Protein AF-A0AAU2SQ39-F1 (afdb_monomer_lite)

Sequence (107 aa):
MGEERTSEGDEIGPGGECTLGGHRDYPEAAVDRVVRIQELFAAGLHSSRIAQLLPCMRDTDGGPSAVATPRLVADLTAERDRIDRMIAYLVRSRDTLDEVIDAAQGR

Radius of gyration: 27.01 Å; chains: 1; bounding box: 70×39×90 Å

Foldseek 3Di:
DDDDDDDDDDDPDDDDDDPPPPDDDDPPLVVLQVVVLVVCVVVVDDPVLSVLQSVQARSHPRDGDPPDDPVNVVVVVVVVVVVVVVVVVVVVVVVVVVVVVCVVVVD

Secondary structur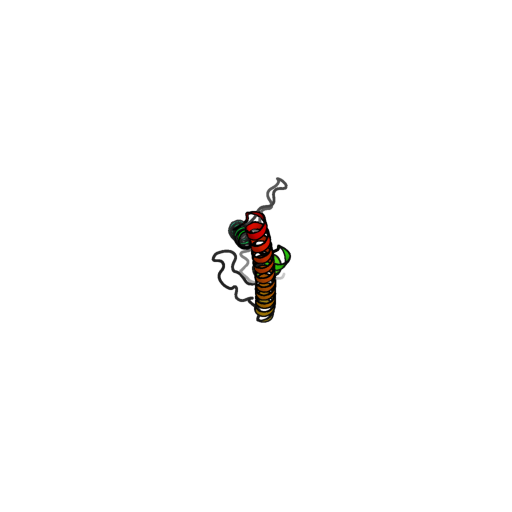e (DSSP, 8-state):
-------------------TTS-----THHHHHHHHHHHHHHTT--HHHHHHHGGGB-TTT-PBPTT--HHHHHHHHHHHHHHHHHHHHHHHHHHHHHHHHHHHHT-

Structure (mmCIF, N/CA/C/O backbone):
data_AF-A0AAU2SQ39-F1
#
_entry.id   AF-A0AAU2SQ39-F1
#
loop_
_atom_site.group_PDB
_atom_site.id
_atom_site.type_symbol
_atom_site.label_atom_id
_atom_site.label_alt_id
_atom_site.label_comp_id
_atom_site.label_asym_id
_atom_site.label_entity_id
_atom_site.label_seq_id
_atom_site.pdbx_PDB_ins_code
_atom_site.Cartn_x
_atom_site.Cartn_y
_atom_site.Cartn_z
_atom_site.occupancy
_atom_site.B_iso_or_equiv
_atom_site.auth_seq_id
_atom_site.auth_comp_id
_atom_site.auth_asym_id
_atom_site.auth_atom_id
_atom_site.pdbx_PDB_model_num
ATOM 1 N N . MET A 1 1 ? 49.617 1.223 -59.766 1.00 41.25 1 MET A N 1
ATOM 2 C CA . MET A 1 1 ? 48.791 2.199 -59.028 1.00 41.25 1 MET A CA 1
ATOM 3 C C . MET A 1 1 ? 47.355 1.826 -59.344 1.00 41.25 1 MET A C 1
ATOM 5 O O . MET A 1 1 ? 46.913 2.155 -60.431 1.00 41.25 1 MET A O 1
ATOM 9 N N . GLY A 1 2 ? 46.713 0.890 -58.634 1.00 37.28 2 GLY A N 1
ATOM 10 C CA . GLY A 1 2 ? 46.464 0.873 -57.177 1.00 37.28 2 GLY A CA 1
ATOM 11 C C . GLY A 1 2 ? 45.447 1.972 -56.855 1.00 37.28 2 GLY A C 1
ATOM 12 O O . GLY A 1 2 ? 45.726 3.108 -57.218 1.00 37.28 2 GLY A O 1
ATOM 13 N N . GLU A 1 3 ? 44.265 1.778 -56.278 1.00 37.31 3 GLU A N 1
ATOM 14 C CA . GLU A 1 3 ? 43.505 0.668 -55.672 1.00 37.31 3 GLU A CA 1
ATOM 15 C C . GLU A 1 3 ? 42.031 1.177 -55.666 1.00 37.31 3 GLU A C 1
ATOM 17 O O . GLU A 1 3 ? 41.805 2.384 -55.652 1.00 37.31 3 GLU A O 1
ATOM 22 N N . GLU A 1 4 ? 41.045 0.349 -56.026 1.00 38.69 4 GLU A N 1
ATOM 23 C CA . GLU A 1 4 ? 39.975 -0.170 -55.136 1.00 38.69 4 GLU A CA 1
ATOM 24 C C . GLU A 1 4 ? 38.798 0.790 -54.828 1.00 38.69 4 GLU A C 1
ATOM 26 O O . GLU A 1 4 ? 38.976 1.893 -54.341 1.00 38.69 4 GLU A O 1
ATOM 31 N N . ARG A 1 5 ? 37.595 0.512 -55.360 1.00 40.34 5 ARG A N 1
ATOM 32 C CA . ARG A 1 5 ? 36.459 -0.275 -54.802 1.00 40.34 5 ARG A CA 1
ATOM 33 C C . ARG A 1 5 ? 35.527 0.523 -53.861 1.00 40.34 5 ARG A C 1
ATOM 35 O O . ARG A 1 5 ? 35.892 0.824 -52.741 1.00 40.34 5 ARG A O 1
ATOM 42 N N . THR A 1 6 ? 34.322 0.792 -54.381 1.00 41.75 6 THR A N 1
ATOM 43 C CA . THR A 1 6 ? 32.951 0.581 -53.834 1.00 41.75 6 THR A CA 1
ATOM 44 C C . THR A 1 6 ? 32.577 0.809 -52.356 1.00 41.75 6 THR A C 1
ATOM 46 O O . THR A 1 6 ? 33.317 0.455 -51.450 1.00 41.75 6 THR A O 1
ATOM 49 N N . SER A 1 7 ? 31.285 1.159 -52.208 1.00 37.38 7 SER A N 1
ATOM 50 C CA . SER A 1 7 ? 30.384 1.161 -51.030 1.00 37.38 7 SER A CA 1
ATOM 51 C C . SER A 1 7 ? 30.307 2.496 -50.289 1.00 37.38 7 SER A C 1
ATOM 53 O O . SER A 1 7 ? 31.311 3.007 -49.820 1.00 37.38 7 SER A O 1
ATOM 55 N N . GLU A 1 8 ? 29.191 3.231 -50.316 1.00 41.91 8 GLU A N 1
ATOM 56 C CA . GLU A 1 8 ? 27.823 2.918 -49.848 1.00 41.91 8 GLU A CA 1
ATOM 57 C C . GLU A 1 8 ? 27.746 2.691 -48.334 1.00 41.91 8 GLU A C 1
ATOM 59 O O . GL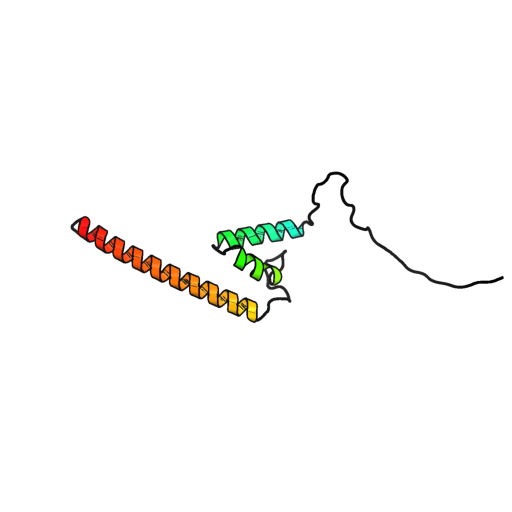U A 1 8 ? 28.298 1.722 -47.821 1.00 41.91 8 GLU A O 1
ATOM 64 N N . GLY A 1 9 ? 26.997 3.584 -47.676 1.00 43.84 9 GLY A N 1
ATOM 65 C CA . GLY A 1 9 ? 26.453 3.424 -46.330 1.00 43.84 9 GLY A CA 1
ATOM 66 C C . GLY A 1 9 ? 27.368 3.875 -45.196 1.00 43.84 9 GLY A C 1
ATOM 67 O O . GLY A 1 9 ? 28.286 3.154 -44.835 1.00 43.84 9 GLY A O 1
ATOM 68 N N . ASP A 1 10 ? 27.058 5.022 -44.584 1.00 44.53 10 ASP A N 1
ATOM 69 C CA . ASP A 1 10 ? 26.610 4.992 -43.186 1.00 44.53 10 ASP A CA 1
ATOM 70 C C . ASP A 1 10 ? 25.895 6.306 -42.825 1.00 44.53 10 ASP A C 1
ATOM 72 O O . ASP A 1 10 ? 26.505 7.367 -42.674 1.00 44.53 10 ASP A O 1
ATOM 76 N N . GLU A 1 11 ? 24.566 6.234 -42.730 1.00 50.75 11 GLU A N 1
ATOM 77 C CA . GLU A 1 11 ? 23.778 7.161 -41.924 1.00 50.75 11 GLU A CA 1
ATOM 78 C C . GLU A 1 11 ? 24.149 6.923 -40.456 1.00 50.75 11 GLU A C 1
ATOM 80 O O . GLU A 1 11 ? 23.593 6.037 -39.809 1.00 50.75 11 GLU A O 1
ATOM 85 N N . ILE A 1 12 ? 25.048 7.729 -39.890 1.00 49.22 12 ILE A N 1
ATOM 86 C CA . ILE A 1 12 ? 25.161 7.811 -38.430 1.00 49.22 12 ILE A CA 1
ATOM 87 C C . ILE A 1 12 ? 24.397 9.051 -37.973 1.00 49.22 12 ILE A C 1
ATOM 89 O O . ILE A 1 12 ? 24.858 10.183 -38.119 1.00 49.22 12 ILE A O 1
ATOM 93 N N . GLY A 1 13 ? 23.187 8.796 -37.465 1.00 47.16 13 GLY A N 1
ATOM 94 C CA . GLY A 1 13 ? 22.262 9.765 -36.878 1.00 47.16 13 GLY A CA 1
ATOM 95 C C . GLY A 1 13 ? 22.835 10.534 -35.677 1.00 47.16 13 GLY A C 1
ATOM 96 O O . GLY A 1 13 ? 23.950 10.263 -35.225 1.00 47.16 13 GLY A O 1
ATOM 97 N N . PRO A 1 14 ? 22.086 11.522 -35.151 1.00 44.44 14 PRO A N 1
ATOM 98 C CA . PRO A 1 14 ? 22.630 12.513 -34.238 1.00 44.44 14 PRO A CA 1
ATOM 99 C C . PRO A 1 14 ? 23.015 11.843 -32.918 1.00 44.44 14 PRO A C 1
ATOM 101 O O . PRO A 1 14 ? 22.167 11.390 -32.147 1.00 44.44 14 PRO A O 1
ATOM 104 N N . GLY A 1 15 ? 24.323 11.769 -32.671 1.00 43.06 15 GLY A N 1
ATOM 105 C CA . GLY A 1 15 ? 24.865 11.480 -31.354 1.00 43.06 15 GLY A CA 1
ATOM 106 C C . GLY A 1 15 ? 24.371 12.549 -30.388 1.00 43.06 15 GLY A C 1
ATOM 107 O O . GLY A 1 15 ? 24.537 13.736 -30.655 1.00 43.06 15 GLY A O 1
ATOM 108 N N . GLY A 1 16 ? 23.722 12.108 -29.308 1.00 53.38 16 GLY A N 1
ATOM 109 C CA . GLY A 1 16 ? 23.099 12.969 -28.307 1.00 53.38 16 GLY A CA 1
ATOM 110 C C . GLY A 1 16 ? 23.990 14.141 -27.906 1.00 53.38 16 GLY A C 1
ATOM 111 O O . GLY A 1 16 ? 25.117 13.965 -27.440 1.00 53.38 16 GLY A O 1
ATOM 112 N N . GLU A 1 17 ? 23.461 15.341 -28.105 1.00 51.16 17 GLU A N 1
ATOM 113 C CA . GLU A 1 17 ? 24.096 16.596 -27.744 1.00 51.16 17 GLU A CA 1
ATOM 114 C C . GLU A 1 17 ? 24.000 16.768 -26.222 1.00 51.16 17 GLU A C 1
ATOM 116 O O . GLU A 1 17 ? 22.937 17.065 -25.684 1.00 51.16 17 GLU A O 1
ATOM 121 N N . CYS A 1 18 ? 25.102 16.566 -25.499 1.00 49.09 18 CYS A N 1
ATOM 122 C CA . CYS A 1 18 ? 25.191 17.003 -24.107 1.00 49.09 18 CYS A CA 1
ATOM 123 C C . CYS A 1 18 ? 25.193 18.540 -24.079 1.00 49.09 18 CYS A C 1
ATOM 125 O O . C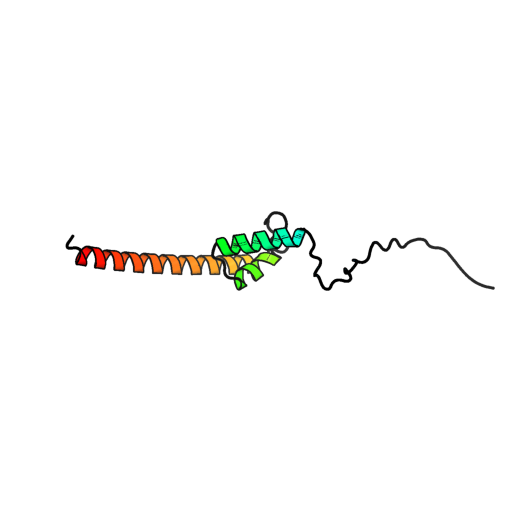YS A 1 18 ? 26.140 19.162 -24.567 1.00 49.09 18 CYS A O 1
ATOM 127 N N . THR A 1 19 ? 24.167 19.166 -23.497 1.00 54.84 19 THR A N 1
ATOM 128 C CA . THR A 1 19 ? 24.125 20.625 -23.338 1.00 54.84 19 THR A CA 1
ATOM 129 C C . THR A 1 19 ? 25.291 21.121 -22.463 1.00 54.84 19 THR A C 1
ATOM 131 O O . THR A 1 19 ? 25.605 20.562 -21.410 1.00 54.84 19 THR A O 1
ATOM 134 N N . LEU A 1 20 ? 25.957 22.203 -22.893 1.00 57.59 20 LEU A N 1
ATOM 135 C CA . LEU A 1 20 ? 27.158 22.819 -22.283 1.00 57.59 20 LEU A CA 1
ATOM 136 C C . LEU A 1 20 ? 26.929 23.461 -20.893 1.00 57.59 20 LEU A C 1
ATOM 138 O O . LEU A 1 20 ? 27.654 24.363 -20.481 1.00 57.59 20 LEU A O 1
ATOM 142 N N . GLY A 1 21 ? 25.917 23.0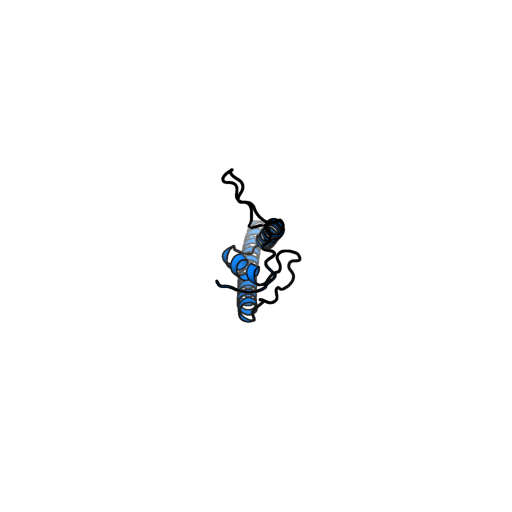11 -20.157 1.00 51.31 21 GLY A N 1
ATOM 143 C CA . GLY A 1 21 ? 25.421 23.657 -18.951 1.00 51.31 21 GLY A CA 1
ATOM 144 C C . GLY A 1 21 ? 25.293 22.748 -17.739 1.00 51.31 21 GLY A C 1
ATOM 145 O O . GLY A 1 21 ? 24.551 23.105 -16.845 1.00 51.31 21 GLY A O 1
ATOM 146 N N . GLY A 1 22 ? 25.916 21.569 -17.663 1.00 60.91 22 GLY A N 1
ATOM 147 C CA . GLY A 1 22 ? 25.866 20.734 -16.445 1.00 60.91 22 GLY A CA 1
ATOM 148 C C . GLY A 1 22 ? 24.456 20.314 -15.988 1.00 60.91 22 GLY A C 1
ATOM 149 O O . GLY A 1 22 ? 24.285 19.878 -14.849 1.00 60.91 22 GLY A O 1
ATOM 150 N N . HIS A 1 23 ? 23.450 20.451 -16.854 1.00 63.50 23 HIS A N 1
ATOM 151 C CA . HIS A 1 23 ? 22.096 19.965 -16.621 1.00 63.50 23 HIS A CA 1
ATOM 152 C C . HIS A 1 23 ? 21.995 18.546 -17.178 1.00 63.50 23 HIS A C 1
ATOM 154 O O . HIS A 1 23 ? 22.627 18.205 -18.176 1.00 63.50 23 HIS A O 1
ATOM 160 N N . ARG A 1 24 ? 21.237 17.686 -16.493 1.00 69.56 24 ARG A N 1
ATOM 161 C CA . ARG A 1 24 ? 20.903 16.367 -17.030 1.00 69.56 24 ARG A CA 1
ATOM 162 C C . ARG A 1 24 ? 19.717 16.525 -17.965 1.00 69.56 24 ARG A C 1
ATOM 164 O O . ARG A 1 24 ? 18.624 16.838 -17.497 1.00 69.56 24 ARG A O 1
ATOM 171 N N . ASP A 1 25 ? 19.944 16.265 -19.245 1.00 74.19 25 ASP A N 1
ATOM 172 C CA . ASP A 1 25 ? 18.873 16.105 -20.217 1.00 74.19 25 ASP A CA 1
ATOM 173 C C . ASP A 1 25 ? 18.202 14.747 -19.988 1.00 74.19 25 ASP A C 1
ATOM 175 O O . ASP A 1 25 ? 18.847 13.694 -20.010 1.00 74.19 25 ASP A O 1
ATOM 179 N N . TYR A 1 26 ? 16.903 14.780 -19.701 1.00 74.12 26 TYR A N 1
ATOM 180 C CA . TYR A 1 26 ? 16.090 13.587 -19.510 1.00 74.12 26 TYR A CA 1
ATOM 181 C C . TYR A 1 26 ? 15.084 13.470 -20.655 1.00 74.12 26 TYR A C 1
ATOM 183 O O . TYR A 1 26 ? 14.441 14.465 -20.994 1.00 74.12 26 TYR A O 1
ATOM 191 N N . PRO A 1 27 ? 14.912 12.272 -21.240 1.00 78.69 27 PRO A N 1
ATOM 192 C CA . PRO A 1 27 ? 13.881 12.056 -22.246 1.00 78.69 27 PRO A CA 1
ATOM 193 C C . PRO A 1 27 ? 12.492 12.239 -21.625 1.00 78.69 27 PRO A C 1
ATOM 195 O O . PRO A 1 27 ? 12.313 12.005 -20.432 1.00 78.69 27 PRO A O 1
ATOM 198 N N . GLU A 1 28 ? 11.491 12.582 -22.433 1.00 76.00 28 GLU A N 1
ATOM 199 C CA . GLU A 1 28 ? 10.103 12.767 -21.975 1.00 76.00 28 GLU A CA 1
ATOM 200 C C . GLU A 1 28 ? 9.560 11.533 -21.228 1.00 76.00 28 GLU A C 1
ATOM 202 O O . GLU A 1 28 ? 8.936 11.668 -20.179 1.00 76.00 28 GLU A O 1
ATOM 207 N N . ALA A 1 29 ? 9.946 10.325 -21.657 1.00 75.94 29 ALA A N 1
ATOM 208 C CA . ALA A 1 29 ? 9.628 9.065 -20.974 1.00 75.94 29 ALA A CA 1
ATOM 209 C C . ALA A 1 29 ? 10.124 8.991 -19.510 1.00 75.94 29 ALA A C 1
ATOM 211 O O . ALA A 1 29 ? 9.617 8.202 -18.711 1.00 75.94 29 ALA A O 1
ATOM 212 N N . ALA A 1 30 ? 11.112 9.806 -19.125 1.00 82.12 30 ALA A N 1
ATOM 213 C CA . ALA A 1 30 ? 11.548 9.909 -17.736 1.00 82.12 30 ALA A CA 1
ATOM 214 C C . ALA A 1 30 ? 10.482 10.572 -16.850 1.00 82.12 30 ALA A C 1
ATOM 216 O O . ALA A 1 30 ? 10.388 10.235 -15.669 1.00 82.12 30 ALA A O 1
ATOM 217 N N . VAL A 1 31 ? 9.667 11.475 -17.404 1.00 87.12 31 VAL A N 1
ATOM 218 C CA . VAL A 1 31 ? 8.551 12.103 -16.685 1.00 87.12 31 VAL A CA 1
ATOM 219 C C . VAL A 1 31 ? 7.481 11.060 -16.381 1.00 87.12 31 VAL A C 1
ATOM 221 O O . VAL A 1 31 ? 7.097 10.921 -15.219 1.00 87.12 31 VAL A O 1
ATOM 224 N N . ASP A 1 32 ? 7.082 10.258 -17.371 1.00 85.56 32 ASP A N 1
ATOM 225 C CA . ASP A 1 32 ? 6.080 9.198 -17.183 1.00 85.56 32 ASP A CA 1
ATOM 226 C C . ASP A 1 32 ? 6.518 8.187 -16.113 1.00 85.56 32 ASP A C 1
ATOM 228 O O . ASP A 1 32 ? 5.745 7.783 -15.237 1.00 85.56 32 ASP A O 1
ATOM 232 N N . ARG A 1 33 ? 7.812 7.846 -16.107 1.00 86.19 33 ARG A N 1
ATOM 233 C CA . ARG A 1 33 ? 8.410 6.994 -15.077 1.00 86.19 33 ARG A CA 1
ATOM 234 C C . ARG A 1 33 ? 8.322 7.609 -13.681 1.00 86.19 33 ARG A C 1
ATOM 236 O O . ARG A 1 33 ? 8.038 6.896 -12.719 1.00 86.19 33 ARG A O 1
ATOM 243 N N . VAL A 1 34 ? 8.572 8.912 -13.539 1.00 89.69 34 VAL A N 1
ATOM 244 C CA . VAL A 1 34 ? 8.473 9.611 -12.246 1.00 89.69 34 VAL A CA 1
ATOM 245 C C . VAL A 1 34 ? 7.031 9.647 -11.752 1.00 89.69 34 VAL A C 1
ATOM 247 O O . VAL A 1 34 ? 6.800 9.340 -10.581 1.00 89.69 34 VAL A O 1
ATOM 250 N N . VAL A 1 35 ? 6.069 9.953 -12.625 1.00 88.31 35 VAL A N 1
ATOM 251 C CA . VAL A 1 35 ? 4.636 9.928 -12.285 1.00 88.31 35 VAL A CA 1
ATOM 252 C C . VAL A 1 35 ? 4.251 8.549 -11.752 1.00 88.31 35 VAL A C 1
ATOM 254 O O . VAL A 1 35 ? 3.693 8.439 -10.662 1.00 88.31 35 VAL A O 1
ATOM 257 N N . ARG A 1 36 ? 4.671 7.477 -12.430 1.00 86.50 36 ARG A N 1
ATOM 258 C CA . ARG A 1 36 ? 4.414 6.104 -11.981 1.00 86.50 36 ARG A CA 1
ATOM 259 C C . ARG A 1 36 ? 5.023 5.784 -10.621 1.00 86.50 36 ARG A C 1
ATOM 261 O O . ARG A 1 36 ? 4.392 5.147 -9.782 1.00 86.50 36 ARG A O 1
ATOM 268 N N . ILE A 1 37 ? 6.259 6.213 -10.382 1.00 87.81 37 ILE A N 1
ATOM 269 C CA . ILE A 1 37 ? 6.908 6.043 -9.077 1.00 87.81 37 ILE A CA 1
ATOM 270 C C . ILE A 1 37 ? 6.089 6.734 -7.982 1.00 87.81 37 ILE A C 1
ATOM 272 O O . ILE A 1 37 ? 5.890 6.153 -6.916 1.00 87.81 37 ILE A O 1
ATOM 276 N N . GLN A 1 38 ? 5.593 7.944 -8.246 1.00 91.69 38 GLN A N 1
ATOM 277 C CA . GLN A 1 38 ? 4.762 8.689 -7.301 1.00 91.69 38 GLN A CA 1
ATOM 278 C C . GLN A 1 38 ? 3.424 7.992 -7.036 1.00 91.69 38 GLN A C 1
ATOM 280 O O . GLN A 1 38 ? 3.031 7.891 -5.877 1.00 91.69 38 GLN A O 1
ATOM 285 N N . GLU A 1 39 ? 2.763 7.449 -8.060 1.00 89.06 39 GLU A N 1
ATOM 286 C CA . GLU A 1 39 ? 1.534 6.655 -7.903 1.00 89.06 39 GLU A CA 1
ATOM 287 C C . GLU A 1 39 ? 1.762 5.420 -7.023 1.00 89.06 39 GLU A C 1
ATOM 289 O O . GLU A 1 39 ? 0.974 5.134 -6.122 1.00 89.06 39 GLU A O 1
ATOM 294 N N . LEU A 1 40 ? 2.873 4.707 -7.230 1.00 84.81 40 LEU A N 1
ATOM 295 C CA . LEU A 1 40 ? 3.215 3.535 -6.423 1.00 84.81 40 LEU A CA 1
ATOM 296 C C . LEU A 1 40 ? 3.523 3.919 -4.966 1.00 84.81 40 LEU A C 1
ATOM 298 O O . LEU A 1 40 ? 3.114 3.214 -4.043 1.00 84.81 40 LEU A O 1
ATOM 302 N N . PHE A 1 41 ? 4.191 5.051 -4.736 1.00 86.88 41 PHE A N 1
ATOM 303 C CA . PHE A 1 41 ? 4.374 5.579 -3.383 1.00 86.88 41 PHE A CA 1
ATOM 304 C C . PHE A 1 41 ? 3.051 6.002 -2.741 1.00 86.88 41 PHE A C 1
ATOM 306 O O . PHE A 1 41 ? 2.831 5.707 -1.567 1.00 86.88 41 PHE A O 1
ATOM 313 N N . ALA A 1 42 ? 2.156 6.643 -3.494 1.00 83.94 42 ALA A N 1
ATOM 314 C CA . ALA A 1 42 ? 0.823 7.010 -3.021 1.00 83.94 42 ALA A CA 1
ATOM 315 C C . ALA A 1 42 ? -0.019 5.770 -2.668 1.00 83.94 42 ALA A C 1
ATOM 317 O O . ALA A 1 42 ? -0.811 5.812 -1.730 1.00 83.94 42 ALA A O 1
ATOM 318 N N . ALA A 1 43 ? 0.216 4.644 -3.349 1.00 79.44 43 ALA A N 1
ATOM 319 C CA . ALA A 1 43 ? -0.353 3.338 -3.017 1.00 79.44 43 ALA A CA 1
ATOM 320 C C . ALA A 1 43 ? 0.296 2.664 -1.785 1.00 79.44 43 ALA A C 1
ATOM 322 O O . ALA A 1 43 ? -0.074 1.546 -1.427 1.00 79.44 43 ALA A O 1
ATOM 323 N N . GLY A 1 44 ? 1.260 3.317 -1.129 1.00 78.62 44 GLY A N 1
ATOM 324 C CA . GLY A 1 44 ? 1.905 2.825 0.088 1.00 78.62 44 GLY A CA 1
ATOM 325 C C . GLY A 1 44 ? 3.050 1.839 -0.153 1.00 78.62 44 GLY A C 1
ATOM 326 O O . GLY A 1 44 ? 3.485 1.166 0.782 1.00 78.62 44 GLY A O 1
ATOM 327 N N . LEU A 1 45 ? 3.562 1.732 -1.384 1.00 81.19 45 LEU A N 1
ATOM 328 C CA . LEU A 1 45 ? 4.700 0.863 -1.684 1.00 81.19 45 LEU A CA 1
ATOM 329 C C . LEU A 1 45 ? 6.016 1.511 -1.244 1.00 81.19 45 LEU A C 1
ATOM 331 O O . LEU A 1 45 ? 6.265 2.697 -1.448 1.00 81.19 45 LEU A O 1
ATOM 335 N N . HIS A 1 46 ? 6.906 0.699 -0.677 1.00 83.38 46 HIS A N 1
ATOM 336 C CA . HIS A 1 46 ? 8.254 1.137 -0.324 1.00 83.38 46 HIS A CA 1
ATOM 337 C C . HIS A 1 46 ? 9.165 1.220 -1.557 1.00 83.38 46 HIS A C 1
ATOM 339 O O . HIS A 1 46 ? 9.020 0.456 -2.513 1.00 83.38 46 HIS A O 1
ATOM 345 N N . SER A 1 47 ? 10.175 2.091 -1.497 1.00 82.12 47 SER A N 1
ATOM 346 C CA . SER A 1 47 ? 11.130 2.334 -2.591 1.00 82.12 47 SER A CA 1
ATOM 347 C C . SER A 1 47 ? 11.809 1.061 -3.113 1.00 82.12 47 SER A C 1
ATOM 349 O O . SER A 1 47 ? 11.954 0.889 -4.321 1.00 82.12 47 SER A O 1
ATOM 351 N N . SER A 1 48 ? 12.165 0.131 -2.222 1.00 81.12 48 SER A N 1
ATOM 352 C CA . SER A 1 48 ? 12.759 -1.165 -2.580 1.00 81.12 48 SER A CA 1
ATOM 353 C C . SER A 1 48 ? 11.822 -2.038 -3.417 1.00 81.12 48 SER A C 1
ATOM 355 O O . SER A 1 48 ? 12.282 -2.792 -4.274 1.00 81.12 48 SER A O 1
ATOM 357 N N . ARG A 1 49 ? 10.509 -1.929 -3.190 1.00 76.88 49 ARG A N 1
ATOM 358 C CA . ARG A 1 49 ? 9.474 -2.640 -3.944 1.00 76.88 49 ARG A CA 1
ATOM 359 C C . ARG A 1 49 ? 9.242 -1.986 -5.296 1.00 76.88 49 ARG A C 1
ATOM 361 O O . ARG A 1 49 ? 9.181 -2.676 -6.308 1.00 76.88 49 ARG A O 1
ATOM 368 N N . ILE A 1 50 ? 9.163 -0.659 -5.309 1.00 84.12 50 ILE A N 1
ATOM 369 C CA . ILE A 1 50 ? 9.021 0.129 -6.533 1.00 84.12 50 ILE A CA 1
ATOM 370 C C . ILE A 1 50 ? 10.185 -0.173 -7.482 1.00 84.12 50 ILE A C 1
ATOM 372 O O . ILE A 1 50 ? 9.960 -0.478 -8.647 1.00 84.12 50 ILE A O 1
ATOM 376 N N . ALA A 1 51 ? 11.420 -0.226 -6.977 1.00 83.19 51 ALA A N 1
ATOM 377 C CA . ALA A 1 51 ? 12.592 -0.582 -7.776 1.00 83.19 51 ALA A CA 1
ATOM 378 C C . ALA A 1 51 ? 12.506 -1.982 -8.417 1.00 83.19 51 ALA A C 1
ATOM 380 O O . ALA A 1 51 ? 13.004 -2.172 -9.522 1.00 83.19 51 ALA A O 1
ATOM 381 N N . GLN A 1 52 ? 11.862 -2.950 -7.755 1.00 78.31 52 GLN A N 1
ATOM 382 C CA . GLN A 1 52 ? 11.635 -4.291 -8.311 1.00 78.31 52 GLN A CA 1
ATOM 383 C C . GLN A 1 52 ? 10.512 -4.307 -9.355 1.00 78.31 52 GLN A C 1
ATOM 385 O O . GLN A 1 52 ? 10.558 -5.097 -10.293 1.00 78.31 52 GLN A O 1
ATOM 390 N N . LEU A 1 53 ? 9.513 -3.436 -9.197 1.00 78.25 53 LEU A N 1
ATOM 391 C CA . LEU A 1 53 ? 8.359 -3.318 -10.086 1.00 78.25 53 LEU A CA 1
ATOM 392 C C . LEU A 1 53 ? 8.678 -2.626 -11.403 1.00 78.25 53 LEU A C 1
ATOM 394 O O . LEU A 1 53 ? 8.266 -3.105 -12.458 1.00 78.25 53 LEU A O 1
ATOM 398 N N . LEU A 1 54 ? 9.419 -1.520 -11.337 1.00 80.00 54 LEU A N 1
ATOM 399 C CA . LEU A 1 54 ? 9.668 -0.646 -12.483 1.00 80.00 54 LEU A CA 1
ATOM 400 C C . LEU A 1 54 ? 10.211 -1.371 -13.724 1.00 80.00 54 LEU A C 1
ATOM 402 O O . LEU A 1 54 ? 9.708 -1.091 -14.805 1.00 80.00 54 LEU A O 1
ATOM 406 N N . PRO A 1 55 ? 11.160 -2.328 -13.635 1.00 77.69 55 PRO A N 1
ATOM 407 C CA . PRO A 1 55 ? 11.640 -3.055 -14.814 1.00 77.69 55 PRO A CA 1
ATOM 408 C C . PRO A 1 55 ? 10.549 -3.842 -15.555 1.00 77.69 55 PRO A C 1
ATOM 410 O O . PRO A 1 55 ? 10.705 -4.168 -16.729 1.00 77.69 55 PRO A O 1
ATOM 413 N N . CYS A 1 56 ? 9.455 -4.174 -14.870 1.00 76.69 56 CYS A N 1
ATOM 414 C CA . CYS A 1 56 ? 8.365 -4.988 -15.398 1.00 76.69 56 CYS A CA 1
ATOM 415 C C . CYS A 1 56 ? 7.133 -4.166 -15.780 1.00 76.69 56 CYS A C 1
ATOM 417 O O . CYS A 1 56 ? 6.129 -4.741 -16.195 1.00 76.69 56 CYS A O 1
ATOM 419 N N . MET A 1 57 ? 7.214 -2.842 -15.686 1.00 78.06 57 MET A N 1
ATOM 420 C CA . MET A 1 57 ? 6.182 -1.916 -16.134 1.00 78.06 57 MET A CA 1
ATOM 421 C C . MET A 1 57 ? 6.714 -1.135 -17.332 1.00 78.06 57 MET A C 1
ATOM 423 O O . MET A 1 57 ? 7.900 -0.816 -17.401 1.00 78.06 57 MET A O 1
ATOM 427 N N . ARG A 1 58 ? 5.852 -0.840 -18.301 1.00 80.56 58 ARG A N 1
ATOM 428 C CA . ARG A 1 58 ? 6.173 0.172 -19.307 1.00 80.56 58 ARG A CA 1
ATOM 429 C C . ARG A 1 58 ? 6.078 1.550 -18.672 1.00 80.56 58 ARG A C 1
ATOM 431 O O . ARG A 1 58 ? 5.161 1.804 -17.892 1.00 80.56 58 ARG A O 1
ATOM 438 N N . ASP A 1 59 ? 7.011 2.429 -19.025 1.00 78.25 59 ASP A N 1
ATOM 439 C CA . ASP A 1 59 ? 7.040 3.800 -18.511 1.00 78.25 59 ASP A CA 1
ATOM 440 C C . ASP A 1 59 ? 5.835 4.610 -19.039 1.00 78.25 59 ASP A C 1
ATOM 442 O O . ASP A 1 59 ? 5.250 5.366 -18.277 1.00 78.25 59 ASP A O 1
ATOM 446 N N . THR A 1 60 ? 5.339 4.343 -20.253 1.00 73.44 60 THR A N 1
ATOM 447 C CA . THR A 1 60 ? 4.243 5.105 -20.890 1.00 73.44 60 THR A CA 1
ATOM 448 C C . THR A 1 60 ? 2.844 4.849 -20.311 1.00 73.44 60 THR A C 1
ATOM 450 O O . THR A 1 60 ? 2.138 5.785 -19.960 1.00 73.44 60 THR A O 1
ATOM 453 N N . ASP A 1 61 ? 2.412 3.590 -20.189 1.00 75.25 61 ASP A N 1
ATOM 454 C CA . ASP A 1 61 ? 1.015 3.230 -19.866 1.00 75.25 61 ASP A CA 1
ATOM 455 C C . ASP A 1 61 ? 0.851 2.468 -18.542 1.00 75.25 61 ASP A C 1
ATOM 457 O O . ASP A 1 61 ? -0.262 2.275 -18.060 1.00 75.25 61 ASP A O 1
ATOM 461 N N . GLY A 1 62 ? 1.952 2.016 -17.942 1.00 68.62 62 GLY A N 1
ATOM 462 C CA . GLY A 1 62 ? 1.944 1.245 -16.694 1.00 68.62 62 GLY A CA 1
ATOM 463 C C . GLY A 1 62 ? 1.518 -0.191 -16.886 1.00 68.62 62 GLY A C 1
ATOM 464 O O . GLY A 1 62 ? 1.421 -0.941 -15.914 1.00 68.62 62 GLY A O 1
ATOM 465 N N . GLY A 1 63 ? 1.309 -0.579 -18.142 1.00 71.62 63 GLY A N 1
ATOM 466 C CA . GLY A 1 63 ? 1.056 -1.944 -18.522 1.00 71.62 63 GLY A CA 1
ATOM 467 C C . GLY A 1 63 ? 2.280 -2.823 -18.267 1.00 71.62 63 GLY A C 1
ATOM 468 O O . GLY A 1 63 ? 3.407 -2.334 -18.111 1.00 71.62 63 GLY A O 1
ATOM 469 N N . PRO A 1 64 ? 2.078 -4.147 -18.244 1.00 68.38 64 PRO A N 1
ATOM 470 C CA . PRO A 1 64 ? 3.171 -5.090 -18.113 1.00 68.38 64 PRO A CA 1
ATOM 471 C C . PRO A 1 64 ? 4.152 -4.925 -19.280 1.00 68.38 64 PRO A C 1
ATOM 473 O O . PRO A 1 64 ? 3.786 -4.984 -20.457 1.00 68.38 64 PRO A O 1
ATOM 476 N N . SER A 1 65 ? 5.419 -4.722 -18.936 1.00 70.00 65 SER A N 1
ATOM 477 C CA . SER A 1 65 ? 6.534 -4.852 -19.867 1.00 70.00 65 SER A CA 1
ATOM 478 C C . SER A 1 65 ? 6.729 -6.328 -20.230 1.00 70.00 65 SER A C 1
ATOM 480 O O . SER A 1 65 ? 6.374 -7.225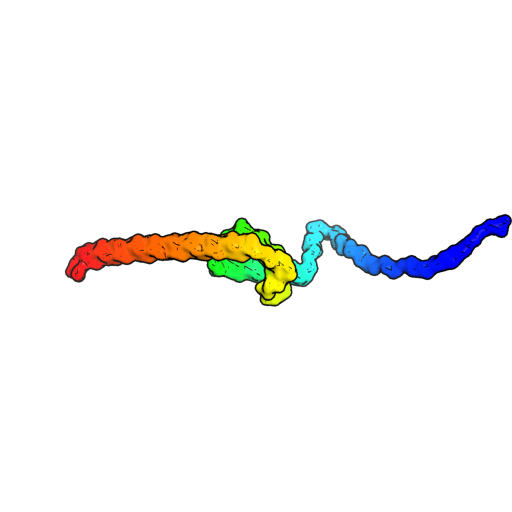 -19.462 1.00 70.00 65 SER A O 1
ATOM 482 N N . ALA A 1 66 ? 7.373 -6.594 -21.369 1.00 65.06 66 ALA A N 1
ATOM 483 C CA . ALA A 1 66 ? 7.762 -7.946 -21.786 1.00 65.06 66 ALA A CA 1
ATOM 484 C C . ALA A 1 66 ? 8.700 -8.655 -20.780 1.00 65.06 66 ALA A C 1
ATOM 486 O O . ALA A 1 66 ? 8.958 -9.848 -20.904 1.00 65.06 66 ALA A O 1
ATOM 487 N N . VAL A 1 67 ? 9.207 -7.919 -19.784 1.00 64.12 67 VAL A N 1
ATOM 488 C CA . VAL A 1 67 ? 10.192 -8.365 -18.790 1.00 64.12 67 VAL A CA 1
ATOM 489 C C . VAL A 1 67 ? 9.542 -8.826 -17.471 1.00 64.12 67 VAL A C 1
ATOM 491 O O . VAL A 1 67 ? 10.252 -9.210 -16.546 1.00 64.12 67 VAL A O 1
ATOM 494 N N . ALA A 1 68 ? 8.207 -8.842 -17.352 1.00 64.81 68 ALA A N 1
ATOM 495 C CA . ALA A 1 68 ? 7.524 -9.328 -16.148 1.00 64.81 68 ALA A CA 1
ATOM 496 C C . ALA A 1 68 ? 7.846 -10.808 -15.854 1.00 64.81 68 ALA A C 1
ATOM 498 O O . ALA A 1 68 ? 7.272 -11.723 -16.442 1.00 64.81 68 ALA A O 1
ATOM 499 N N . THR A 1 69 ? 8.779 -11.051 -14.927 1.00 69.69 69 THR A N 1
ATOM 500 C CA . THR A 1 69 ? 9.188 -12.414 -14.561 1.00 69.69 69 THR A CA 1
ATOM 501 C C . THR A 1 69 ? 8.227 -13.031 -13.536 1.00 69.69 69 THR A C 1
ATOM 503 O O . THR A 1 69 ? 7.773 -12.334 -12.623 1.00 69.69 69 THR A O 1
ATOM 506 N N . PRO A 1 70 ? 7.965 -14.353 -13.588 1.00 76.00 70 PRO A N 1
ATOM 507 C CA . PRO A 1 70 ? 7.168 -15.045 -12.568 1.00 76.00 70 PRO A CA 1
ATOM 508 C C . PRO A 1 70 ? 7.691 -14.845 -11.138 1.00 76.00 70 PRO A C 1
ATOM 510 O O . PRO A 1 70 ? 6.913 -14.774 -10.189 1.00 76.00 70 PRO A O 1
ATOM 513 N N . ARG A 1 71 ? 9.013 -14.696 -10.985 1.00 72.94 71 ARG A N 1
ATOM 514 C CA . ARG A 1 71 ? 9.655 -14.388 -9.704 1.00 72.94 71 ARG A CA 1
ATOM 515 C C . ARG A 1 71 ? 9.200 -13.042 -9.143 1.00 72.94 71 ARG A C 1
ATOM 517 O O . ARG A 1 71 ? 8.848 -12.975 -7.972 1.00 72.94 71 ARG A O 1
ATOM 524 N N . LEU A 1 72 ? 9.156 -11.994 -9.970 1.00 71.00 72 LEU A N 1
ATOM 525 C CA . LEU A 1 72 ? 8.683 -10.690 -9.513 1.00 71.00 72 LEU A CA 1
ATOM 526 C C . LEU A 1 72 ? 7.232 -10.765 -9.023 1.00 71.00 72 LEU A C 1
ATOM 528 O O . LEU A 1 72 ? 6.906 -10.180 -7.992 1.00 71.00 72 LEU A O 1
ATOM 532 N N . VAL A 1 73 ? 6.371 -11.487 -9.744 1.00 77.38 73 VAL A N 1
ATOM 533 C CA . VAL A 1 73 ? 4.964 -11.678 -9.358 1.00 77.38 73 VAL A CA 1
ATOM 534 C C . VAL A 1 73 ? 4.857 -12.385 -8.005 1.00 77.38 73 VAL A C 1
ATOM 536 O O . VAL A 1 73 ? 4.076 -11.956 -7.153 1.00 77.38 73 VAL A O 1
ATOM 539 N N . ALA A 1 74 ? 5.665 -13.421 -7.772 1.00 80.56 74 ALA A N 1
ATOM 540 C CA . ALA A 1 74 ? 5.716 -14.110 -6.485 1.00 80.56 74 ALA A CA 1
ATOM 541 C C . ALA A 1 74 ? 6.163 -13.168 -5.354 1.00 80.56 74 ALA A C 1
ATOM 543 O O . ALA A 1 74 ? 5.487 -13.078 -4.328 1.00 80.56 74 ALA A O 1
ATOM 544 N N . ASP A 1 75 ? 7.232 -12.399 -5.574 1.00 76.25 75 ASP A N 1
ATOM 545 C CA . ASP A 1 75 ? 7.740 -11.438 -4.594 1.00 76.25 75 ASP A CA 1
ATOM 546 C C . ASP A 1 75 ? 6.695 -10.339 -4.293 1.00 76.25 75 ASP A C 1
ATOM 548 O O . ASP A 1 75 ? 6.560 -9.893 -3.154 1.00 76.25 75 ASP A O 1
ATOM 552 N N . LEU A 1 76 ? 5.921 -9.902 -5.298 1.00 76.12 76 LEU A N 1
ATOM 553 C CA . LEU A 1 76 ? 4.859 -8.899 -5.125 1.00 76.12 76 LEU A CA 1
ATOM 554 C C . LEU A 1 76 ? 3.708 -9.438 -4.298 1.00 76.12 76 LEU A C 1
ATOM 556 O O . LEU A 1 76 ? 3.189 -8.745 -3.426 1.00 76.12 76 LEU A O 1
ATOM 560 N N . THR A 1 77 ? 3.320 -10.672 -4.594 1.00 82.06 77 THR A N 1
ATOM 561 C CA . THR A 1 77 ? 2.239 -11.360 -3.898 1.00 82.06 77 THR A CA 1
ATOM 562 C C . THR A 1 77 ? 2.602 -11.541 -2.427 1.00 82.06 77 THR A C 1
ATOM 564 O O . THR A 1 77 ? 1.813 -11.181 -1.560 1.00 82.06 77 THR A O 1
ATOM 567 N N . ALA A 1 78 ? 3.832 -11.974 -2.136 1.00 82.88 78 ALA A N 1
ATOM 568 C CA . ALA A 1 78 ? 4.321 -12.119 -0.768 1.00 82.88 78 ALA A CA 1
ATOM 569 C C . ALA A 1 78 ? 4.314 -10.791 0.013 1.00 82.88 78 ALA A C 1
ATOM 571 O O . ALA A 1 78 ? 3.967 -10.769 1.198 1.00 82.88 78 ALA A O 1
ATOM 572 N N . GLU A 1 79 ? 4.665 -9.680 -0.640 1.00 81.62 79 GLU A N 1
ATOM 573 C CA . GLU A 1 79 ? 4.624 -8.353 -0.018 1.00 81.62 79 GLU A CA 1
ATOM 574 C C . GLU A 1 79 ? 3.199 -7.850 0.213 1.00 81.62 79 GLU A C 1
ATOM 576 O O . GLU A 1 79 ? 2.921 -7.328 1.294 1.00 81.62 79 GLU A O 1
ATOM 581 N N . ARG A 1 80 ? 2.277 -8.062 -0.735 1.00 83.56 80 ARG A N 1
ATOM 582 C CA . ARG A 1 80 ? 0.851 -7.777 -0.519 1.00 83.56 80 ARG A CA 1
ATOM 583 C C . ARG A 1 80 ? 0.330 -8.556 0.687 1.00 83.56 80 ARG A C 1
ATOM 585 O O . ARG A 1 80 ? -0.215 -7.960 1.608 1.00 83.56 80 ARG A O 1
ATOM 592 N N . ASP A 1 81 ? 0.609 -9.856 0.746 1.00 88.94 81 ASP A N 1
ATOM 593 C CA . ASP A 1 81 ? 0.159 -10.702 1.850 1.00 88.94 81 ASP A CA 1
ATOM 594 C C . ASP A 1 81 ? 0.785 -10.267 3.196 1.00 88.94 81 ASP A C 1
ATOM 596 O O . ASP A 1 81 ? 0.179 -10.425 4.257 1.00 88.94 81 ASP A O 1
ATOM 600 N N . ARG A 1 82 ? 2.007 -9.706 3.191 1.00 87.94 82 ARG A N 1
ATOM 601 C CA . ARG A 1 82 ? 2.631 -9.105 4.385 1.00 87.94 82 ARG A CA 1
ATOM 602 C C . ARG A 1 82 ? 1.894 -7.845 4.837 1.00 87.94 82 ARG A C 1
ATOM 604 O O . ARG A 1 82 ? 1.685 -7.683 6.040 1.00 87.94 82 ARG A O 1
ATOM 611 N N . ILE A 1 83 ? 1.521 -6.971 3.903 1.00 84.00 83 ILE A N 1
ATOM 612 C CA . ILE A 1 83 ? 0.738 -5.761 4.183 1.00 84.00 83 ILE A CA 1
ATOM 613 C C . ILE A 1 83 ? -0.631 -6.145 4.753 1.00 84.00 83 ILE A C 1
ATOM 615 O O . ILE A 1 83 ? -1.008 -5.620 5.797 1.00 84.00 83 ILE A O 1
ATOM 619 N N . ASP A 1 84 ? -1.314 -7.126 4.160 1.00 90.44 84 ASP A N 1
ATOM 620 C CA . ASP A 1 84 ? -2.621 -7.601 4.631 1.00 90.44 84 ASP A CA 1
ATOM 621 C C . ASP A 1 84 ? -2.560 -8.109 6.079 1.00 90.44 84 ASP A C 1
ATOM 623 O O . ASP A 1 84 ? -3.412 -7.775 6.906 1.00 90.44 84 ASP A O 1
ATOM 627 N N . ARG A 1 85 ? -1.501 -8.851 6.435 1.00 93.38 85 ARG A N 1
ATOM 628 C CA . ARG A 1 85 ? -1.271 -9.280 7.826 1.00 93.38 85 ARG A CA 1
ATOM 629 C C . ARG A 1 85 ? -1.065 -8.100 8.777 1.00 93.38 85 ARG A C 1
ATOM 631 O O . ARG A 1 85 ? -1.573 -8.133 9.896 1.00 93.38 85 ARG A O 1
ATOM 638 N N . MET A 1 86 ? -0.334 -7.069 8.352 1.00 90.12 86 MET A N 1
ATOM 639 C CA . MET A 1 86 ? -0.117 -5.866 9.162 1.00 90.12 86 MET A CA 1
ATOM 640 C C . MET A 1 86 ? -1.420 -5.083 9.361 1.00 90.12 86 MET A C 1
ATOM 642 O O . MET A 1 86 ? -1.715 -4.662 10.476 1.00 90.12 86 MET A O 1
ATOM 646 N N . ILE A 1 87 ? -2.225 -4.934 8.306 1.00 93.06 87 ILE A N 1
ATOM 647 C CA . ILE A 1 87 ? -3.542 -4.292 8.378 1.00 93.06 87 ILE A CA 1
ATOM 648 C C . ILE A 1 87 ? -4.436 -5.043 9.364 1.00 93.06 87 ILE A C 1
ATOM 650 O O . ILE A 1 87 ? -4.995 -4.422 10.262 1.00 93.06 87 ILE A O 1
ATOM 654 N N . ALA A 1 88 ? -4.526 -6.371 9.253 1.00 96.19 88 ALA A N 1
ATOM 655 C CA . ALA A 1 88 ? -5.334 -7.184 10.160 1.00 96.19 88 ALA A CA 1
ATOM 656 C C . ALA A 1 88 ? -4.900 -7.021 11.628 1.00 96.19 88 ALA A C 1
ATOM 658 O O . ALA A 1 88 ? -5.740 -6.915 12.523 1.00 96.19 88 ALA A O 1
ATOM 659 N N . TYR A 1 89 ? -3.590 -6.955 11.878 1.00 95.88 89 TYR A N 1
ATOM 660 C CA . TYR A 1 89 ? -3.053 -6.688 13.209 1.00 95.88 89 TYR A CA 1
ATOM 661 C C . TYR A 1 89 ? -3.447 -5.298 13.729 1.00 95.88 89 TYR A C 1
ATOM 663 O O . TYR A 1 89 ? -3.915 -5.176 14.861 1.00 95.88 89 TYR A O 1
ATOM 671 N N . LEU A 1 90 ? -3.296 -4.255 12.910 1.00 97.38 90 LEU A N 1
ATOM 672 C CA . LEU A 1 90 ? -3.641 -2.884 13.294 1.00 97.38 90 LEU A CA 1
ATOM 673 C C . LEU A 1 90 ? -5.144 -2.708 13.530 1.00 97.38 90 LEU A C 1
ATOM 675 O O . LEU A 1 90 ? -5.524 -2.041 14.487 1.00 97.38 90 LEU A O 1
ATOM 679 N N . VAL A 1 91 ? -5.987 -3.341 12.710 1.00 97.81 91 VAL A N 1
ATOM 680 C CA . VAL A 1 91 ? -7.442 -3.384 12.914 1.00 97.81 91 VAL A CA 1
ATOM 681 C C . VAL A 1 91 ? -7.761 -3.994 14.273 1.00 97.81 91 VAL A C 1
ATOM 683 O O . VAL A 1 91 ? -8.430 -3.355 15.074 1.00 97.81 91 VAL A O 1
ATOM 686 N N . ARG A 1 92 ? -7.187 -5.159 14.590 1.00 97.38 92 ARG A N 1
ATOM 687 C CA . ARG A 1 92 ? -7.382 -5.792 15.900 1.00 97.38 92 ARG A CA 1
ATOM 688 C C . ARG A 1 92 ? -6.922 -4.898 17.051 1.00 97.38 92 ARG A C 1
ATOM 690 O O . ARG A 1 92 ? -7.598 -4.817 18.069 1.00 97.38 92 ARG A O 1
ATOM 697 N N . SER A 1 93 ? -5.774 -4.237 16.900 1.00 97.25 93 SER A N 1
ATOM 698 C CA . SER A 1 93 ? -5.263 -3.316 17.916 1.00 97.25 93 SER A CA 1
ATOM 699 C C . SER A 1 93 ? -6.191 -2.121 18.125 1.00 97.25 93 SER A C 1
ATOM 701 O O . SER A 1 93 ? -6.346 -1.684 19.261 1.00 97.25 93 SER A O 1
ATOM 703 N N . ARG A 1 94 ? -6.787 -1.586 17.053 1.00 97.81 94 ARG A N 1
ATOM 704 C CA . ARG A 1 94 ? -7.787 -0.519 17.136 1.00 97.81 94 ARG A CA 1
ATOM 705 C C . ARG A 1 94 ? -9.041 -1.013 17.849 1.00 97.81 94 ARG A C 1
ATOM 707 O O . ARG A 1 94 ? -9.472 -0.353 18.777 1.00 97.81 94 ARG A O 1
ATOM 714 N N . ASP A 1 95 ? -9.555 -2.183 17.484 1.00 97.94 95 ASP A N 1
ATOM 715 C CA . ASP A 1 95 ? -10.772 -2.728 18.092 1.00 97.94 95 ASP A CA 1
ATOM 716 C C . ASP A 1 95 ? -10.589 -2.937 19.612 1.00 97.94 95 ASP A C 1
ATOM 718 O O . ASP A 1 95 ? -11.458 -2.587 20.402 1.00 97.94 95 ASP A O 1
ATOM 722 N N . THR A 1 96 ? -9.410 -3.399 20.055 1.00 97.69 96 THR A N 1
ATOM 723 C CA . THR A 1 96 ? -9.072 -3.466 21.492 1.00 97.69 96 THR A CA 1
ATOM 724 C C . THR A 1 96 ? -9.025 -2.086 22.156 1.00 97.69 96 THR A C 1
ATOM 726 O O . THR A 1 96 ? -9.430 -1.942 23.308 1.00 97.69 9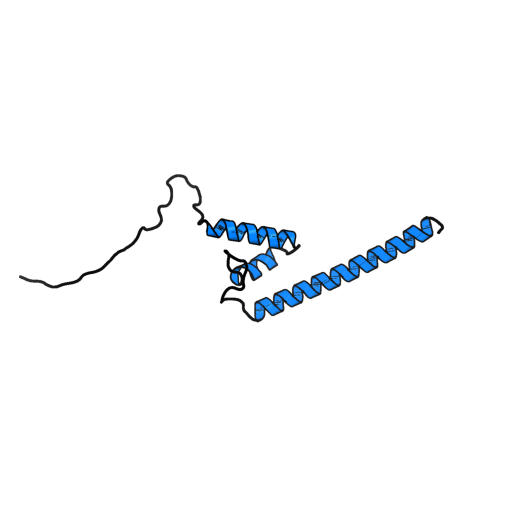6 THR A O 1
ATOM 729 N N . LEU A 1 97 ? -8.515 -1.062 21.466 1.00 97.88 97 LEU A N 1
ATOM 730 C CA . LEU A 1 97 ? -8.532 0.305 21.993 1.00 97.88 97 LEU A CA 1
ATOM 731 C C . LEU A 1 97 ? -9.961 0.849 22.086 1.00 97.88 97 LEU A C 1
ATOM 733 O O . LEU A 1 97 ? -10.277 1.500 23.078 1.00 97.88 97 LEU A O 1
ATOM 737 N N . ASP A 1 98 ? -10.814 0.550 21.108 1.00 98.12 98 ASP A N 1
ATOM 738 C CA . ASP A 1 98 ? -12.222 0.949 21.106 1.00 98.12 98 ASP A CA 1
ATOM 739 C C . ASP A 1 98 ? -12.970 0.323 22.298 1.00 98.12 98 ASP A C 1
ATOM 741 O O . ASP A 1 98 ? -13.649 1.041 23.028 1.00 98.12 98 ASP A O 1
ATOM 745 N N . GLU A 1 99 ? -12.750 -0.966 22.592 1.00 96.56 99 GLU A N 1
ATOM 746 C CA . GLU A 1 99 ? -13.305 -1.634 23.785 1.00 96.56 99 GLU A CA 1
ATOM 747 C C . GLU A 1 99 ? -12.886 -0.941 25.094 1.00 96.56 99 GLU A C 1
ATOM 749 O O . GLU A 1 99 ? -13.703 -0.719 25.991 1.00 96.56 99 GLU A O 1
ATOM 754 N N . VAL A 1 100 ? -11.605 -0.573 25.212 1.00 97.38 100 VAL A N 1
ATOM 755 C CA . VAL A 1 100 ? -11.085 0.144 26.387 1.00 97.38 100 VAL A CA 1
ATOM 756 C C . VAL A 1 100 ? -11.709 1.536 26.504 1.00 97.38 100 VAL A C 1
ATOM 758 O O . VAL A 1 100 ? -12.026 1.978 27.611 1.00 97.38 100 VAL A O 1
ATOM 761 N N . ILE A 1 101 ? -11.891 2.232 25.380 1.00 97.50 101 ILE A N 1
ATOM 762 C CA . ILE A 1 101 ? -12.512 3.557 25.337 1.00 97.50 101 ILE A CA 1
ATOM 763 C C . ILE A 1 101 ? -13.985 3.477 25.740 1.00 97.50 101 ILE A C 1
ATOM 765 O O . ILE A 1 101 ? -14.413 4.279 26.569 1.00 97.50 101 ILE A O 1
ATOM 769 N N . ASP A 1 102 ? -14.750 2.524 25.208 1.00 97.00 102 ASP A N 1
ATOM 770 C CA . ASP A 1 102 ? -16.168 2.359 25.543 1.00 97.00 102 ASP A CA 1
ATOM 771 C C . ASP A 1 102 ? -16.350 2.046 27.038 1.00 97.00 102 ASP A C 1
ATOM 773 O O . ASP A 1 102 ? -17.142 2.710 27.715 1.00 97.00 102 ASP A O 1
ATOM 777 N N . ALA A 1 103 ? -15.521 1.152 27.591 1.00 95.06 103 ALA A N 1
ATOM 778 C CA . ALA A 1 103 ? -15.510 0.860 29.024 1.00 95.06 103 ALA A CA 1
ATOM 779 C C . ALA A 1 103 ? -15.177 2.101 29.874 1.00 95.06 103 ALA A C 1
ATOM 781 O O . ALA A 1 103 ? -15.798 2.335 30.913 1.00 95.06 103 ALA A O 1
ATOM 782 N N . ALA A 1 104 ? -14.222 2.928 29.434 1.00 94.06 104 ALA A N 1
ATOM 783 C CA . ALA A 1 104 ? -13.858 4.168 30.118 1.00 94.06 104 ALA A CA 1
ATOM 784 C C . ALA A 1 104 ? -14.946 5.253 30.017 1.00 94.06 104 ALA A C 1
ATOM 786 O O . ALA A 1 104 ? -15.067 6.090 30.912 1.00 94.06 104 ALA A O 1
ATOM 787 N N . GLN A 1 105 ? -15.745 5.243 28.948 1.00 95.12 105 GLN A N 1
ATOM 788 C CA . GLN A 1 105 ? -16.877 6.153 28.758 1.00 95.12 105 GLN A CA 1
ATOM 789 C C . GLN A 1 105 ? -18.130 5.732 29.542 1.00 95.12 105 GLN A C 1
ATOM 791 O O . GLN A 1 105 ? -19.085 6.507 29.601 1.00 95.12 105 GLN A O 1
ATOM 796 N N . GLY A 1 106 ? -18.129 4.550 30.167 1.00 79.88 106 GLY A N 1
ATOM 797 C CA . GLY A 1 106 ? -19.245 4.059 30.975 1.00 79.88 106 GLY A CA 1
ATOM 798 C C . GLY A 1 106 ? -20.491 3.707 30.158 1.00 79.88 106 GLY A C 1
ATOM 799 O O . GLY A 1 106 ? -21.602 3.842 30.677 1.00 79.88 106 GLY A O 1
ATOM 800 N N . ARG A 1 107 ? -20.310 3.312 28.891 1.00 56.62 107 ARG A N 1
ATOM 801 C CA . ARG A 1 107 ? -21.361 2.728 28.045 1.00 56.62 107 ARG A CA 1
ATOM 802 C C . ARG A 1 107 ? -21.316 1.206 28.086 1.00 56.62 107 ARG A C 1
ATOM 804 O O . ARG A 1 107 ? -20.204 0.654 28.218 1.00 56.62 107 ARG A O 1
#

pLDDT: mean 75.48, std 17.58, range [37.28, 98.12]